Protein AF-A0A9E5NRD2-F1 (afdb_monomer_lite)

Secondary structure (DSSP, 8-state):
--TT-TTS-SS-EEEEEETTEEEEEE-S-SS-EEETTEE-SSEEE--TT-EEEETTEEEE---

pLDDT: mean 96.56, std 2.7, range [84.94, 98.69]

Radius of gyration: 11.13 Å; chains: 1; bounding box: 25×24×25 Å

Structure (mmCIF, N/CA/C/O backbone):
data_AF-A0A9E5NRD2-F1
#
_entry.id   AF-A0A9E5NRD2-F1
#
loop_
_atom_site.group_PDB
_atom_site.id
_atom_site.type_symbol
_atom_site.label_atom_id
_atom_site.label_alt_id
_atom_site.label_comp_id
_atom_site.label_asym_id
_atom_site.label_entity_id
_atom_site.label_seq_id
_atom_site.pdbx_PDB_ins_code
_atom_site.Cartn_x
_atom_site.Cartn_y
_atom_site.Cartn_z
_atom_site.occupancy
_atom_site.B_iso_or_equiv
_atom_site.auth_seq_id
_atom_site.auth_comp_id
_atom_site.auth_asym_id
_atom_site.auth_atom_id
_atom_site.pdbx_PDB_model_num
ATOM 1 N N . ILE A 1 1 ? 0.702 -14.904 0.511 1.00 84.94 1 ILE A N 1
ATOM 2 C CA . ILE A 1 1 ? 1.798 -14.134 -0.127 1.00 84.94 1 ILE A CA 1
ATOM 3 C C . ILE A 1 1 ? 2.942 -15.113 -0.383 1.00 84.94 1 ILE A C 1
ATOM 5 O O . ILE A 1 1 ? 3.261 -15.848 0.544 1.00 84.94 1 ILE A O 1
ATOM 9 N N . ASP A 1 2 ? 3.490 -15.198 -1.603 1.00 90.88 2 ASP A N 1
ATOM 10 C CA . ASP A 1 2 ? 4.669 -16.045 -1.881 1.00 90.88 2 ASP A CA 1
ATOM 11 C C . ASP A 1 2 ? 5.936 -15.307 -1.405 1.00 90.88 2 ASP A C 1
ATOM 13 O O . ASP A 1 2 ? 6.218 -14.226 -1.921 1.00 90.88 2 ASP A O 1
ATOM 17 N N . PRO A 1 3 ? 6.707 -15.845 -0.442 1.00 86.81 3 PRO A N 1
ATOM 18 C CA . PRO A 1 3 ? 7.928 -15.200 0.048 1.00 86.81 3 PRO A CA 1
ATOM 19 C C . PRO A 1 3 ? 9.060 -15.142 -0.993 1.00 86.81 3 PRO A C 1
ATOM 21 O O . PRO A 1 3 ? 10.071 -14.488 -0.753 1.00 86.81 3 PRO A O 1
ATOM 24 N N . ARG A 1 4 ? 8.924 -15.834 -2.131 1.00 93.50 4 ARG A N 1
ATOM 25 C CA . ARG A 1 4 ? 9.881 -15.806 -3.249 1.00 93.50 4 ARG A CA 1
ATOM 26 C C . ARG A 1 4 ? 9.484 -14.812 -4.338 1.00 93.50 4 ARG A C 1
ATOM 28 O O . ARG A 1 4 ? 10.187 -14.717 -5.343 1.00 93.50 4 ARG A O 1
ATOM 35 N N . ASP A 1 5 ? 8.370 -14.098 -4.170 1.00 95.56 5 ASP A N 1
ATOM 36 C CA . ASP A 1 5 ? 7.972 -13.053 -5.105 1.00 95.56 5 ASP A CA 1
ATOM 37 C C . ASP A 1 5 ? 8.962 -11.886 -5.032 1.00 95.56 5 ASP A C 1
ATOM 39 O O . ASP A 1 5 ? 8.908 -11.044 -4.138 1.00 95.56 5 ASP A O 1
ATOM 43 N N . MET A 1 6 ? 9.867 -11.829 -6.008 1.00 96.00 6 MET A N 1
ATOM 44 C CA . MET A 1 6 ? 10.879 -10.779 -6.116 1.00 96.00 6 MET A CA 1
ATOM 45 C C . MET A 1 6 ? 10.273 -9.392 -6.360 1.00 96.00 6 MET A C 1
ATOM 47 O O . MET A 1 6 ? 10.978 -8.392 -6.222 1.00 96.00 6 MET A O 1
ATOM 51 N N . LEU A 1 7 ? 8.981 -9.305 -6.706 1.00 97.62 7 LEU A N 1
ATOM 52 C CA . LEU A 1 7 ? 8.293 -8.024 -6.816 1.00 97.62 7 LEU A CA 1
ATOM 53 C C . LEU A 1 7 ? 7.947 -7.423 -5.447 1.00 97.62 7 LEU A C 1
ATOM 55 O O . LEU A 1 7 ? 7.618 -6.236 -5.372 1.00 97.62 7 LEU A O 1
ATOM 59 N N . ILE A 1 8 ? 8.041 -8.212 -4.374 1.00 97.31 8 ILE A N 1
ATOM 60 C CA . ILE A 1 8 ? 7.808 -7.765 -3.007 1.00 97.31 8 ILE A CA 1
ATOM 61 C C . ILE A 1 8 ? 9.155 -7.441 -2.346 1.00 97.31 8 ILE A C 1
ATOM 63 O O . ILE A 1 8 ? 9.917 -8.327 -1.969 1.00 97.31 8 ILE A O 1
ATOM 67 N N . SER A 1 9 ? 9.454 -6.147 -2.185 1.00 96.75 9 SER A N 1
ATOM 68 C CA . SER A 1 9 ? 10.563 -5.662 -1.352 1.00 96.75 9 SER A CA 1
ATOM 69 C C . SER A 1 9 ? 10.564 -6.286 0.054 1.00 96.75 9 SER A C 1
ATOM 71 O O . SER A 1 9 ? 9.513 -6.577 0.617 1.00 96.75 9 SER A O 1
ATOM 73 N N . ARG A 1 10 ? 11.753 -6.449 0.653 1.00 94.75 10 ARG A N 1
ATOM 74 C CA . ARG A 1 10 ? 11.908 -7.005 2.015 1.00 94.75 10 ARG A CA 1
ATOM 75 C C . ARG A 1 10 ? 11.125 -6.214 3.068 1.00 94.75 10 ARG A C 1
ATOM 77 O O . ARG A 1 10 ? 10.462 -6.807 3.909 1.00 94.75 10 ARG A O 1
ATOM 84 N N . GLU A 1 11 ? 11.175 -4.889 2.972 1.00 95.44 11 GLU A N 1
ATOM 85 C CA . GLU A 1 11 ? 10.320 -3.956 3.706 1.00 95.44 11 GLU A CA 1
ATOM 86 C C . GLU A 1 11 ? 9.423 -3.261 2.679 1.00 95.44 11 GLU A C 1
ATOM 88 O O . GLU A 1 11 ? 9.817 -2.276 2.068 1.00 95.44 11 GLU A O 1
ATOM 93 N N . HIS A 1 12 ? 8.263 -3.850 2.380 1.00 96.50 12 HIS A N 1
ATOM 94 C CA . HIS A 1 12 ? 7.405 -3.368 1.289 1.00 96.50 12 HIS A CA 1
ATOM 95 C C . HIS A 1 12 ? 6.370 -2.353 1.763 1.00 96.50 12 HIS A C 1
ATOM 97 O O . HIS A 1 12 ? 6.237 -1.256 1.234 1.00 96.50 12 HIS A O 1
ATOM 103 N N . ALA A 1 13 ? 5.603 -2.752 2.764 1.00 97.50 13 ALA A N 1
ATOM 104 C CA . ALA A 1 13 ? 4.532 -1.966 3.326 1.00 97.50 13 ALA A CA 1
ATOM 105 C C . ALA A 1 13 ? 4.358 -2.369 4.780 1.00 97.50 13 ALA A C 1
ATOM 107 O O . ALA A 1 13 ? 4.666 -3.502 5.164 1.00 97.50 13 ALA A O 1
ATOM 108 N N . ARG A 1 14 ? 3.810 -1.459 5.575 1.00 97.06 14 ARG A N 1
ATOM 109 C CA . ARG A 1 14 ? 3.372 -1.765 6.931 1.00 97.06 14 ARG A CA 1
ATOM 110 C C . ARG A 1 14 ? 1.883 -1.537 7.072 1.00 97.06 14 ARG A C 1
ATOM 112 O O . ARG A 1 14 ? 1.340 -0.550 6.578 1.00 97.06 14 ARG A O 1
ATOM 119 N N . VAL A 1 15 ? 1.258 -2.441 7.811 1.00 97.06 15 VAL A N 1
ATOM 120 C CA . VAL A 1 15 ? -0.078 -2.251 8.355 1.00 97.06 15 VAL A CA 1
ATOM 121 C C . VAL A 1 15 ? 0.080 -1.972 9.840 1.00 97.06 15 VAL A C 1
ATOM 123 O O . VAL A 1 15 ? 0.748 -2.729 10.542 1.00 97.06 15 VAL A O 1
ATOM 126 N N . PHE A 1 16 ? -0.485 -0.871 10.318 1.00 97.38 16 PHE A N 1
ATOM 127 C CA . PHE A 1 16 ? -0.362 -0.473 11.717 1.00 97.38 16 PHE A CA 1
ATOM 128 C C . PHE A 1 16 ? -1.638 0.187 12.214 1.00 97.38 16 PHE A C 1
ATOM 130 O O . PHE A 1 16 ? -2.392 0.792 11.454 1.00 97.38 16 PHE A O 1
ATOM 137 N N . GLN A 1 17 ? -1.876 0.079 13.515 1.00 97.06 17 GLN A N 1
ATOM 138 C CA . GLN A 1 17 ? -3.002 0.727 14.164 1.00 97.06 17 GLN A CA 1
ATOM 139 C C . GLN A 1 17 ? -2.570 2.084 14.728 1.00 97.06 17 GLN A C 1
ATOM 141 O O . GLN A 1 17 ? -1.539 2.197 15.390 1.00 97.06 17 GLN A O 1
ATOM 146 N N . GLN A 1 18 ? -3.371 3.118 14.486 1.00 97.38 18 GLN A N 1
ATOM 147 C CA . GLN A 1 18 ? -3.246 4.423 15.129 1.00 97.38 18 GLN A CA 1
ATOM 148 C C . GLN A 1 18 ? -4.613 4.806 15.703 1.00 97.38 18 GLN A C 1
ATOM 150 O O . GLN A 1 18 ? -5.557 5.085 14.966 1.00 97.38 18 GLN A O 1
ATOM 155 N N . GLY A 1 19 ? -4.739 4.785 17.032 1.00 96.12 19 GLY A N 1
ATOM 156 C CA . GLY A 1 19 ? -6.039 4.903 17.694 1.00 96.12 19 GLY A CA 1
ATOM 157 C C . GLY A 1 19 ? -6.934 3.702 17.371 1.00 96.12 19 GLY A C 1
ATOM 158 O O . GLY A 1 19 ? -6.505 2.562 17.490 1.00 96.12 19 GLY A O 1
ATOM 159 N N . GLN A 1 20 ? -8.170 3.949 16.935 1.00 95.38 20 GLN A N 1
ATOM 160 C CA . GLN A 1 20 ? -9.096 2.893 16.492 1.00 95.38 20 GLN A CA 1
ATOM 161 C C . GLN A 1 20 ? -9.026 2.622 14.980 1.00 95.38 20 GLN A C 1
ATOM 163 O O . GLN A 1 20 ? -9.887 1.947 14.428 1.00 95.38 20 GLN A O 1
ATOM 168 N N . GLN A 1 21 ? -8.030 3.177 14.291 1.00 96.94 21 GLN A N 1
ATOM 169 C CA . GLN A 1 21 ? -7.927 3.130 12.838 1.00 96.94 21 GLN A CA 1
ATOM 170 C C . GLN A 1 21 ? -6.756 2.256 12.400 1.00 96.94 21 GLN A C 1
ATOM 172 O O . GLN A 1 21 ? -5.658 2.370 12.947 1.00 96.94 21 GLN A O 1
ATOM 177 N N . LEU A 1 22 ? -6.989 1.413 11.394 1.00 97.69 22 LEU A N 1
ATOM 178 C CA . LEU A 1 22 ? -5.959 0.614 10.742 1.00 97.69 22 LEU A CA 1
ATOM 179 C C . LEU A 1 22 ? -5.450 1.357 9.504 1.00 97.69 22 LEU A C 1
ATOM 181 O O . LEU A 1 22 ? -6.241 1.824 8.690 1.00 97.69 22 LEU A O 1
ATOM 185 N N . TRP A 1 23 ? -4.138 1.466 9.358 1.00 98.19 23 TRP A N 1
ATOM 186 C CA . TRP A 1 23 ? -3.486 2.202 8.281 1.00 98.19 23 TRP A CA 1
ATOM 187 C C . TRP A 1 23 ? -2.569 1.288 7.486 1.00 98.19 23 TRP A C 1
ATOM 189 O O . TRP A 1 23 ? -1.922 0.412 8.054 1.00 98.19 23 TRP A O 1
ATOM 199 N N . LEU A 1 24 ? -2.486 1.541 6.184 1.00 98.50 24 LEU A N 1
ATOM 200 C CA . LEU A 1 24 ? -1.484 0.983 5.285 1.00 98.50 24 LEU A CA 1
ATOM 201 C C . LEU A 1 24 ? -0.541 2.091 4.848 1.00 98.50 24 LEU A C 1
ATOM 203 O O . LEU A 1 24 ? -0.994 3.165 4.461 1.00 98.50 24 LEU A O 1
ATOM 207 N N . GLU A 1 25 ? 0.753 1.815 4.852 1.00 98.50 25 GLU A N 1
ATOM 208 C CA . GLU A 1 25 ? 1.777 2.721 4.346 1.00 98.50 25 GLU A CA 1
ATOM 209 C C . GLU A 1 25 ? 2.792 1.940 3.521 1.00 98.50 25 GLU A C 1
ATOM 211 O O . GLU A 1 25 ? 3.291 0.904 3.965 1.00 98.50 25 GLU A O 1
ATOM 216 N N . ASP A 1 26 ? 3.074 2.442 2.321 1.00 98.38 26 ASP A N 1
ATOM 217 C CA . ASP A 1 26 ? 4.162 1.944 1.485 1.00 98.38 26 ASP A CA 1
ATOM 218 C C . ASP A 1 26 ? 5.505 2.403 2.066 1.00 98.38 26 ASP A C 1
ATOM 220 O O . ASP A 1 26 ? 5.667 3.576 2.402 1.00 98.38 26 ASP A O 1
ATOM 224 N N . LEU A 1 27 ? 6.463 1.485 2.194 1.00 97.50 27 LEU A N 1
ATOM 225 C CA . LEU A 1 27 ? 7.787 1.755 2.764 1.00 97.50 27 LEU A CA 1
ATOM 226 C C . LEU A 1 27 ? 8.821 2.036 1.665 1.00 97.50 27 LEU A C 1
ATOM 228 O O . LEU A 1 27 ? 9.914 1.479 1.680 1.00 97.50 27 LEU A O 1
ATOM 232 N N . ASP A 1 28 ? 8.444 2.880 0.703 1.00 96.69 28 ASP A N 1
ATOM 233 C CA . ASP A 1 28 ? 9.223 3.175 -0.507 1.00 96.69 28 ASP A CA 1
ATOM 234 C C . ASP A 1 28 ? 9.579 1.898 -1.289 1.00 96.69 28 ASP A C 1
ATOM 236 O O . ASP A 1 28 ? 10.721 1.629 -1.672 1.00 96.69 28 ASP A O 1
ATOM 240 N N . SER A 1 29 ? 8.569 1.049 -1.482 1.00 97.31 29 SER A N 1
ATOM 241 C CA . SER A 1 29 ? 8.760 -0.231 -2.148 1.00 97.31 29 SER A CA 1
ATOM 242 C C . SER A 1 29 ? 9.070 -0.044 -3.633 1.00 97.31 29 SER A C 1
ATOM 244 O O . SER A 1 29 ? 8.540 0.837 -4.316 1.00 97.31 29 SER A O 1
ATOM 246 N N . THR A 1 30 ? 9.891 -0.942 -4.181 1.00 97.00 30 THR A N 1
ATOM 247 C CA . THR A 1 30 ? 10.369 -0.835 -5.569 1.00 97.00 30 THR A CA 1
ATOM 248 C C . THR A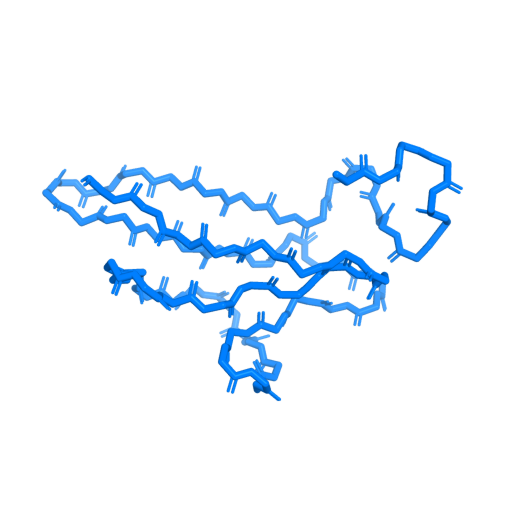 1 30 ? 9.222 -0.848 -6.584 1.00 97.00 30 THR A C 1
ATOM 250 O O . THR A 1 30 ? 9.241 -0.086 -7.548 1.00 97.00 30 THR A O 1
ATOM 253 N N . ASN A 1 31 ? 8.207 -1.691 -6.362 1.00 97.75 31 ASN A N 1
ATOM 254 C CA . ASN A 1 31 ? 7.069 -1.848 -7.278 1.00 97.75 31 ASN A CA 1
ATOM 255 C C . ASN A 1 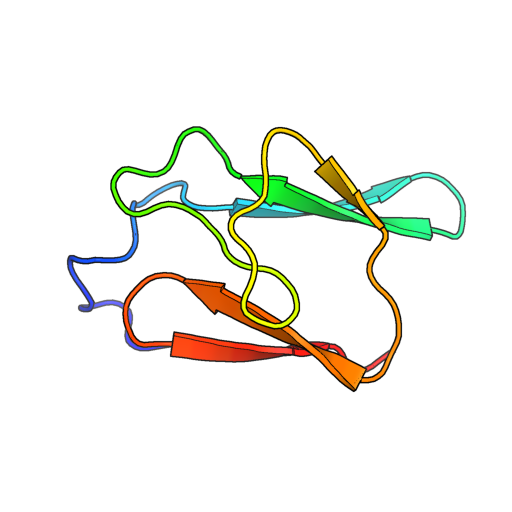31 ? 5.793 -1.135 -6.809 1.00 97.75 31 ASN A C 1
ATOM 257 O O . ASN A 1 31 ? 4.810 -1.096 -7.550 1.00 97.75 31 ASN A O 1
ATOM 261 N N . GLY A 1 32 ? 5.824 -0.525 -5.623 1.00 98.00 32 GLY A N 1
ATOM 262 C CA . GLY A 1 32 ? 4.697 0.176 -5.030 1.00 98.00 32 GLY A CA 1
ATOM 263 C C . GLY A 1 32 ? 3.634 -0.740 -4.424 1.00 98.00 32 GLY A C 1
ATOM 264 O O . GLY A 1 32 ? 3.362 -1.845 -4.895 1.00 98.00 32 GLY A O 1
ATOM 265 N N . THR A 1 33 ? 2.949 -0.190 -3.429 1.00 98.56 33 THR A N 1
ATOM 266 C CA . THR A 1 33 ? 1.725 -0.737 -2.845 1.00 98.56 33 THR A CA 1
ATOM 267 C C . THR A 1 33 ? 0.487 -0.149 -3.516 1.00 98.56 33 THR A C 1
ATOM 269 O O . THR A 1 33 ? 0.428 1.047 -3.822 1.00 98.56 33 THR A O 1
ATOM 272 N N . PHE A 1 34 ? -0.541 -0.975 -3.711 1.00 98.62 34 PHE A N 1
ATOM 273 C CA . PHE A 1 34 ? -1.824 -0.545 -4.260 1.00 98.62 34 PHE A CA 1
ATOM 274 C C . PHE A 1 34 ? -2.960 -0.856 -3.287 1.00 98.62 34 PHE A C 1
ATOM 276 O O . PHE A 1 34 ? -3.025 -1.949 -2.730 1.00 98.62 34 PHE A O 1
ATOM 283 N N . HIS A 1 35 ? -3.885 0.089 -3.145 1.00 98.69 35 HIS A N 1
ATOM 284 C CA . HIS A 1 35 ? -5.121 -0.024 -2.374 1.00 98.69 35 HIS A CA 1
ATOM 285 C C . HIS A 1 35 ? -6.302 0.120 -3.332 1.00 98.69 35 HIS A C 1
ATOM 287 O O . HIS A 1 35 ? -6.389 1.105 -4.069 1.00 98.69 35 HIS A O 1
ATOM 293 N N . ASN A 1 36 ? -7.172 -0.890 -3.386 1.00 98.31 36 ASN A N 1
ATOM 294 C CA . ASN A 1 36 ? -8.331 -0.946 -4.284 1.00 98.31 36 ASN A CA 1
ATOM 295 C C . ASN A 1 36 ? -7.973 -0.607 -5.749 1.00 98.31 36 ASN A C 1
ATOM 297 O O . ASN A 1 36 ? -8.654 0.159 -6.433 1.00 98.31 36 ASN A O 1
ATOM 301 N N . GLY A 1 37 ? -6.845 -1.151 -6.221 1.00 98.06 37 GLY A N 1
ATOM 302 C CA . GLY A 1 37 ? -6.345 -0.977 -7.589 1.00 98.06 37 GLY A CA 1
ATOM 303 C C . GLY A 1 37 ? -5.607 0.339 -7.864 1.00 98.06 37 GLY A C 1
ATOM 304 O O . GLY A 1 37 ? -5.135 0.540 -8.983 1.00 98.06 37 GLY A O 1
ATOM 305 N N . ARG A 1 38 ? -5.461 1.230 -6.876 1.00 98.25 38 ARG A N 1
ATOM 306 C CA . ARG A 1 38 ? -4.750 2.511 -7.021 1.00 98.25 38 ARG A CA 1
ATOM 307 C C . ARG A 1 38 ? -3.451 2.500 -6.232 1.00 98.25 38 ARG A C 1
ATOM 309 O O . ARG A 1 38 ? -3.446 2.118 -5.066 1.00 98.25 38 ARG A O 1
ATOM 316 N N . ARG A 1 39 ? -2.352 2.935 -6.856 1.00 98.25 39 ARG A N 1
ATOM 317 C CA . ARG A 1 39 ? -1.070 3.090 -6.158 1.00 98.25 39 ARG A CA 1
ATOM 318 C C . ARG A 1 39 ? -1.218 4.149 -5.070 1.00 98.25 39 ARG A C 1
ATOM 320 O O . ARG A 1 39 ? -1.778 5.215 -5.330 1.00 98.25 39 ARG A O 1
ATOM 327 N N . ILE A 1 40 ? -0.724 3.849 -3.877 1.00 98.25 40 ILE A N 1
ATOM 328 C CA . ILE A 1 40 ? -0.743 4.793 -2.761 1.00 98.25 40 ILE A CA 1
ATOM 329 C C . ILE A 1 40 ? 0.555 5.600 -2.716 1.00 98.25 40 ILE A C 1
ATOM 331 O O . ILE A 1 40 ? 1.607 5.130 -3.142 1.00 98.25 40 ILE A O 1
ATOM 335 N N . PHE A 1 41 ? 0.468 6.813 -2.175 1.00 94.75 41 PHE A N 1
ATOM 336 C CA . PHE A 1 41 ? 1.614 7.657 -1.852 1.00 94.75 41 PHE A CA 1
ATOM 337 C C . PHE A 1 41 ? 1.437 8.120 -0.403 1.00 94.75 41 PHE A C 1
ATOM 339 O O . PHE A 1 41 ? 0.463 8.805 -0.087 1.00 94.75 41 PHE A O 1
ATOM 346 N N . GLY A 1 42 ? 2.329 7.688 0.489 1.00 92.94 42 GLY A N 1
ATOM 347 C CA . GLY A 1 42 ? 2.160 7.842 1.936 1.00 92.94 42 GLY A CA 1
ATOM 348 C C . GLY A 1 42 ? 1.233 6.780 2.534 1.00 92.94 42 GLY A C 1
ATOM 349 O O . GLY A 1 42 ? 1.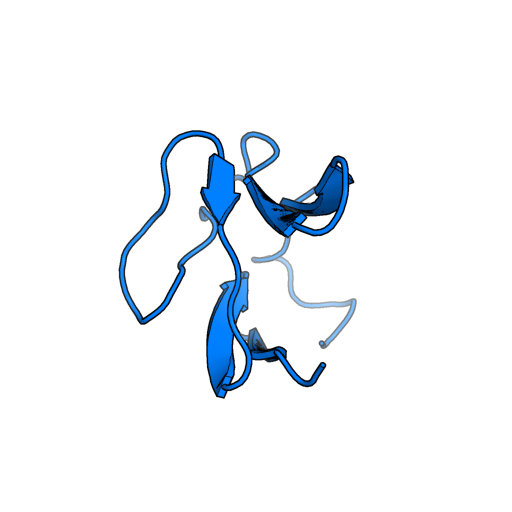307 5.606 2.167 1.00 92.94 42 GLY A O 1
ATOM 350 N N . ARG A 1 43 ? 0.364 7.191 3.468 1.00 96.44 43 ARG A N 1
ATOM 351 C CA . ARG A 1 43 ? -0.531 6.287 4.206 1.00 96.44 43 ARG A CA 1
ATOM 352 C C . ARG A 1 43 ? -1.998 6.435 3.822 1.00 96.44 43 ARG A C 1
ATOM 354 O O . ARG A 1 43 ? -2.490 7.548 3.642 1.00 96.44 43 ARG A O 1
ATOM 361 N N . VAL A 1 44 ? -2.707 5.313 3.786 1.00 98.19 44 VAL A N 1
ATOM 362 C CA . VAL A 1 44 ? -4.153 5.237 3.555 1.00 98.19 44 VAL A CA 1
ATOM 363 C C . VAL A 1 44 ? -4.846 4.522 4.709 1.00 98.19 44 VAL A C 1
ATOM 365 O O . VAL A 1 44 ? -4.281 3.619 5.327 1.00 98.19 44 VAL A O 1
ATOM 368 N N . LEU A 1 45 ? -6.070 4.946 5.012 1.00 98.19 45 LEU A N 1
ATOM 369 C CA . LEU A 1 45 ? -6.922 4.282 5.992 1.00 98.19 45 LEU A CA 1
ATOM 370 C C . LEU A 1 45 ? -7.481 2.994 5.379 1.00 98.19 45 LEU A C 1
ATOM 372 O O . LEU A 1 45 ? -8.054 3.039 4.290 1.00 98.19 45 LEU A O 1
ATOM 376 N N . LEU A 1 46 ? -7.349 1.882 6.094 1.00 98.31 46 LEU A N 1
ATOM 377 C CA . LEU A 1 46 ? -7.942 0.603 5.723 1.00 98.31 46 LEU A CA 1
ATOM 378 C C . LEU A 1 46 ? -9.354 0.470 6.278 1.00 98.31 46 LEU A C 1
ATOM 380 O O . LEU A 1 46 ? -9.661 0.946 7.374 1.00 98.31 46 LEU A O 1
ATOM 384 N N . ARG A 1 47 ? -10.199 -0.221 5.520 1.00 97.81 47 ARG A N 1
ATOM 385 C CA . ARG A 1 47 ? -11.543 -0.650 5.903 1.00 97.81 47 ARG A CA 1
ATOM 386 C C . ARG A 1 47 ? -11.708 -2.139 5.631 1.00 97.81 47 ARG A C 1
ATOM 388 O O . ARG A 1 47 ? -10.969 -2.722 4.839 1.00 9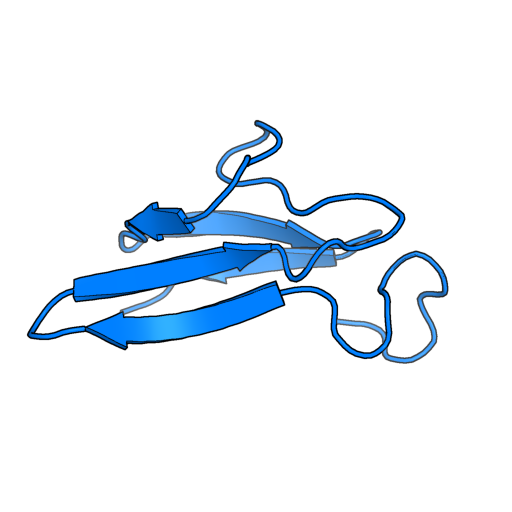7.81 47 ARG A O 1
ATOM 395 N N . ASP A 1 48 ? -12.667 -2.747 6.317 1.00 97.81 48 ASP A N 1
ATOM 396 C CA . ASP A 1 48 ? -13.049 -4.130 6.054 1.00 97.81 48 ASP A CA 1
ATOM 397 C C . ASP A 1 48 ? -13.431 -4.311 4.576 1.00 97.81 48 ASP A C 1
ATOM 399 O O . ASP A 1 48 ? -14.111 -3.464 3.989 1.00 97.81 48 ASP A O 1
ATOM 403 N N . GLY A 1 49 ? -12.940 -5.386 3.962 1.00 98.19 49 GLY A N 1
ATOM 404 C CA . GLY A 1 49 ? -13.175 -5.705 2.556 1.00 98.19 49 GLY A CA 1
ATOM 405 C C . GLY A 1 49 ? -12.263 -5.006 1.542 1.00 98.19 49 GLY A C 1
ATOM 406 O O . GLY A 1 49 ? -12.355 -5.338 0.359 1.00 98.19 49 GLY A O 1
ATOM 407 N N . ASP A 1 50 ? -11.381 -4.094 1.966 1.00 98.50 50 ASP A N 1
ATOM 408 C CA . ASP A 1 50 ? -10.413 -3.449 1.070 1.00 98.50 50 ASP A CA 1
ATOM 409 C C . ASP A 1 50 ? -9.396 -4.451 0.505 1.00 98.50 50 ASP A C 1
ATOM 411 O O . ASP A 1 50 ? -8.905 -5.328 1.219 1.00 98.50 50 ASP A O 1
ATOM 415 N N . ASP A 1 51 ? -9.015 -4.271 -0.762 1.00 98.44 51 ASP A N 1
ATOM 416 C CA . ASP A 1 51 ? -7.996 -5.087 -1.421 1.00 98.44 51 ASP A CA 1
ATOM 417 C C . ASP A 1 51 ? -6.647 -4.363 -1.476 1.00 98.44 51 ASP A C 1
ATOM 419 O O . ASP A 1 51 ? -6.528 -3.234 -1.964 1.00 98.44 51 ASP A O 1
ATOM 423 N N . LEU A 1 52 ? -5.607 -5.049 -1.009 1.00 98.25 52 LEU A N 1
ATOM 424 C CA . LEU A 1 52 ? -4.220 -4.602 -1.031 1.00 98.25 52 LEU A CA 1
ATOM 425 C C . LEU A 1 52 ? -3.447 -5.431 -2.041 1.00 98.25 52 LEU A C 1
ATOM 427 O O . LEU A 1 52 ? -3.526 -6.658 -2.021 1.00 98.25 52 LEU A O 1
ATOM 431 N N . LYS A 1 53 ? -2.662 -4.784 -2.898 1.00 98.31 53 LYS A N 1
ATOM 432 C CA . LYS A 1 53 ? -1.773 -5.480 -3.829 1.00 98.31 53 LYS A CA 1
ATOM 433 C C . LYS A 1 53 ? -0.322 -5.075 -3.603 1.00 98.31 53 LYS A C 1
ATOM 435 O O . LYS A 1 53 ? -0.003 -3.887 -3.558 1.00 98.31 53 LYS A O 1
ATOM 440 N N . LEU A 1 54 ? 0.525 -6.098 -3.489 1.00 97.25 54 LEU A N 1
ATOM 441 C CA . LEU A 1 54 ? 1.970 -6.036 -3.271 1.00 97.25 54 LEU A CA 1
ATOM 442 C C . LEU A 1 54 ? 2.588 -7.085 -4.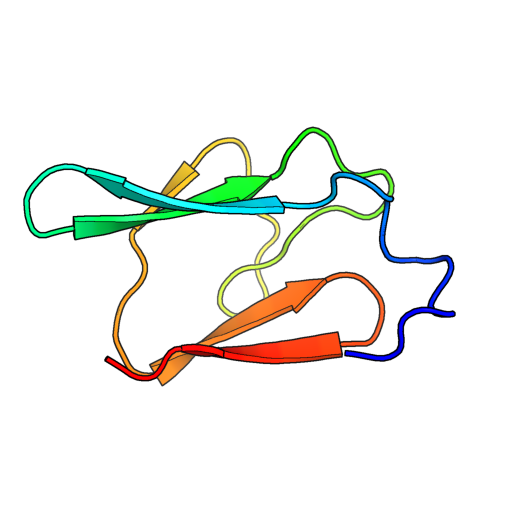205 1.00 97.25 54 LEU A C 1
ATOM 444 O O . LEU A 1 54 ? 2.303 -8.277 -4.061 1.00 97.25 54 LEU A O 1
ATOM 448 N N . GLY A 1 55 ? 3.378 -6.670 -5.195 1.00 96.44 55 GLY A N 1
ATOM 449 C CA . GLY A 1 55 ? 3.863 -7.594 -6.228 1.00 96.44 55 GLY A CA 1
ATOM 450 C C . GLY A 1 55 ? 2.717 -8.330 -6.942 1.00 96.44 55 GLY A C 1
ATOM 451 O O . GLY A 1 55 ? 1.781 -7.698 -7.446 1.00 96.44 55 GLY A O 1
ATOM 452 N N . ASN A 1 56 ? 2.771 -9.665 -6.973 1.00 96.69 56 ASN A N 1
ATOM 453 C CA . ASN A 1 56 ? 1.712 -10.515 -7.533 1.00 96.69 56 ASN A CA 1
ATOM 454 C C . ASN A 1 56 ? 0.624 -10.892 -6.518 1.00 96.69 56 ASN A C 1
ATOM 456 O O . ASN A 1 56 ? -0.396 -11.470 -6.895 1.00 96.69 56 ASN A O 1
ATOM 460 N N . ALA A 1 57 ? 0.819 -10.590 -5.234 1.00 96.31 57 ALA A N 1
ATOM 461 C CA . ALA A 1 57 ? -0.140 -10.933 -4.198 1.00 96.31 57 ALA A CA 1
ATOM 462 C C . ALA A 1 57 ? -1.267 -9.897 -4.118 1.00 96.31 57 ALA A C 1
ATOM 464 O O . ALA A 1 57 ? -1.015 -8.692 -4.115 1.00 96.31 57 ALA A O 1
ATOM 465 N N . VAL A 1 58 ? -2.502 -10.385 -3.976 1.00 97.25 58 VAL A N 1
ATOM 466 C CA . VAL A 1 58 ? -3.660 -9.592 -3.547 1.00 97.25 58 VAL A CA 1
ATOM 467 C C . VAL A 1 58 ? -4.128 -10.130 -2.198 1.00 97.25 58 VAL A C 1
ATOM 469 O O . VAL A 1 58 ? -4.300 -11.339 -2.038 1.00 97.25 58 VAL A O 1
ATOM 472 N N . VAL A 1 59 ? -4.290 -9.241 -1.224 1.00 96.25 59 VAL A N 1
ATOM 473 C CA . VAL A 1 59 ? -4.732 -9.550 0.138 1.00 96.25 59 VAL A CA 1
ATOM 474 C C . VAL A 1 59 ? -5.958 -8.710 0.439 1.00 96.25 59 VAL A C 1
ATOM 476 O O . VAL A 1 59 ? -5.915 -7.492 0.295 1.00 96.25 59 VAL A O 1
ATOM 479 N N . ARG A 1 60 ? -7.031 -9.355 0.889 1.00 97.31 60 ARG A N 1
ATOM 480 C CA . ARG A 1 60 ? -8.229 -8.665 1.355 1.00 97.31 60 ARG A CA 1
ATOM 481 C C . ARG A 1 60 ? -8.157 -8.435 2.858 1.00 97.31 60 ARG A C 1
ATOM 483 O O . ARG A 1 60 ? -7.840 -9.359 3.605 1.00 97.31 60 ARG A O 1
ATOM 490 N N . VAL A 1 61 ? -8.458 -7.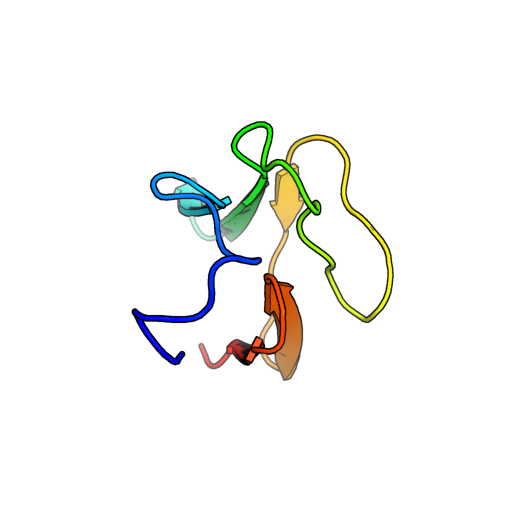218 3.286 1.00 96.62 61 VAL A N 1
ATOM 491 C CA . VAL A 1 61 ? -8.560 -6.852 4.700 1.00 96.62 61 VAL A CA 1
ATOM 492 C C . VAL A 1 61 ? -9.835 -7.460 5.287 1.00 96.62 61 VAL A C 1
ATOM 494 O O . VAL A 1 61 ? -10.907 -7.328 4.698 1.00 96.62 61 VAL A O 1
ATOM 497 N N . GLN A 1 62 ? -9.701 -8.120 6.438 1.00 94.88 62 GLN A N 1
ATOM 498 C CA . GLN A 1 62 ? -10.805 -8.619 7.262 1.00 94.88 62 GLN A CA 1
ATOM 499 C C . GLN A 1 62 ? -10.605 -8.103 8.691 1.00 94.88 62 GLN A C 1
ATOM 501 O O . GLN A 1 62 ? -9.512 -8.288 9.237 1.00 94.88 62 GLN A O 1
ATOM 506 N N . MET A 1 63 ? -11.605 -7.416 9.252 1.00 87.50 63 MET A N 1
ATOM 507 C CA . MET A 1 63 ? -11.551 -6.794 10.590 1.00 87.50 63 MET A CA 1
ATOM 508 C C . MET A 1 63 ? -12.362 -7.539 11.646 1.00 87.50 63 MET A C 1
ATOM 510 O O . MET A 1 63 ? -13.409 -8.126 11.298 1.00 87.50 63 MET A O 1
#

Foldseek 3Di:
DPPPQPQADPQAWDWDDDPNWIKIAGPPRPNAKDKQNHGDDGMDTDDAQIWIDGRPDIDGDHD

Sequence (63 aa):
IDPRDMLISREHARVFQQGQQLWLEDLDSTNGTFHNGRRIFGRVLLRDGDDLKLGNAVVRVQM